Protein AF-A0A8J7SR01-F1 (afdb_monomer_lite)

pLDDT: mean 84.21, std 11.58, range [54.53, 95.0]

Structure (mmCIF, N/CA/C/O backbone):
data_AF-A0A8J7SR01-F1
#
_entry.id   AF-A0A8J7SR01-F1
#
loop_
_atom_site.group_PDB
_atom_site.id
_atom_site.type_symbol
_atom_site.label_atom_id
_atom_site.label_alt_id
_atom_site.label_comp_id
_atom_site.label_asym_id
_atom_site.label_entity_id
_atom_site.label_seq_id
_atom_site.pdbx_PDB_ins_code
_atom_site.Cartn_x
_atom_site.Cartn_y
_atom_site.Cartn_z
_atom_site.occupancy
_atom_site.B_iso_or_equiv
_atom_site.auth_seq_id
_atom_site.auth_comp_id
_atom_site.auth_asym_id
_atom_site.auth_atom_id
_atom_site.pdbx_PDB_model_num
ATOM 1 N N . MET A 1 1 ? -1.568 7.316 3.859 1.00 74.94 1 MET A N 1
ATOM 2 C CA . MET A 1 1 ? -0.564 7.845 2.921 1.00 74.94 1 MET A CA 1
ATOM 3 C C . MET A 1 1 ? 0.204 6.652 2.399 1.00 74.94 1 MET A C 1
ATOM 5 O O . MET A 1 1 ? 0.522 5.782 3.199 1.00 74.94 1 MET A O 1
ATOM 9 N N . VAL A 1 2 ? 0.378 6.547 1.088 1.00 75.38 2 VAL A N 1
ATOM 10 C CA . VAL A 1 2 ? 1.241 5.523 0.490 1.00 75.38 2 VAL A CA 1
ATOM 11 C C . VAL A 1 2 ? 2.523 6.256 0.134 1.00 75.38 2 VAL A C 1
ATOM 13 O O . VAL A 1 2 ? 2.458 7.212 -0.632 1.00 75.38 2 VAL A O 1
ATOM 16 N N . ASP A 1 3 ? 3.621 5.890 0.777 1.00 76.75 3 ASP A N 1
ATOM 17 C CA . ASP A 1 3 ? 4.914 6.558 0.633 1.00 76.75 3 ASP A CA 1
ATOM 18 C C . ASP A 1 3 ? 6.009 5.520 0.871 1.00 76.75 3 ASP A C 1
ATOM 20 O O . ASP A 1 3 ? 5.835 4.624 1.695 1.00 76.75 3 ASP A O 1
ATOM 24 N N . ASP A 1 4 ? 7.112 5.629 0.150 1.00 70.31 4 ASP A N 1
ATOM 25 C CA . ASP A 1 4 ? 8.250 4.711 0.217 1.00 70.31 4 ASP A CA 1
ATOM 26 C C . ASP A 1 4 ? 9.170 4.998 1.417 1.00 70.31 4 ASP A C 1
ATOM 28 O O . ASP A 1 4 ? 10.007 4.176 1.779 1.00 70.31 4 ASP A O 1
ATOM 32 N N . SER A 1 5 ? 9.002 6.153 2.071 1.00 67.69 5 SER A N 1
ATOM 33 C CA . SER A 1 5 ? 9.943 6.649 3.074 1.00 67.69 5 SER A CA 1
ATOM 34 C C . SER A 1 5 ? 9.323 6.752 4.477 1.00 67.69 5 SER A C 1
ATOM 36 O O . SER A 1 5 ? 8.426 7.575 4.704 1.00 67.69 5 SER A O 1
ATOM 38 N N . PRO A 1 6 ? 9.847 6.019 5.482 1.00 65.00 6 PRO A N 1
ATOM 39 C CA . PRO A 1 6 ? 9.421 6.136 6.882 1.00 65.00 6 PRO A CA 1
ATOM 40 C C . PRO A 1 6 ? 9.555 7.563 7.431 1.00 65.00 6 PRO A C 1
ATOM 42 O O . PRO A 1 6 ? 8.708 8.034 8.192 1.00 65.00 6 PRO A O 1
ATOM 45 N N . GLU A 1 7 ? 10.592 8.275 6.989 1.00 66.12 7 GLU A N 1
ATOM 46 C CA . GLU A 1 7 ? 10.955 9.623 7.434 1.00 66.12 7 GLU A CA 1
ATOM 47 C C . GLU A 1 7 ? 9.896 10.678 7.087 1.00 66.12 7 GLU A C 1
ATOM 49 O O . GLU A 1 7 ? 9.662 11.607 7.860 1.00 66.12 7 GLU A O 1
ATOM 54 N N . LYS A 1 8 ? 9.166 10.496 5.980 1.00 62.50 8 LYS A N 1
ATOM 55 C CA . LYS A 1 8 ? 8.098 11.414 5.550 1.00 62.50 8 LYS A CA 1
ATOM 56 C C . LYS A 1 8 ? 6.801 11.235 6.348 1.00 62.50 8 LYS A C 1
ATOM 58 O O . LYS A 1 8 ? 5.865 12.022 6.208 1.00 62.50 8 LYS A O 1
ATOM 63 N N . THR A 1 9 ? 6.727 10.218 7.212 1.00 60.66 9 THR A N 1
ATOM 64 C CA . THR A 1 9 ? 5.513 9.865 7.966 1.00 60.66 9 THR A CA 1
ATOM 65 C C . THR A 1 9 ? 5.711 9.845 9.482 1.00 60.66 9 THR A C 1
ATOM 67 O O . THR A 1 9 ? 4.866 9.318 10.206 1.00 60.66 9 THR A O 1
ATOM 70 N N . GLN A 1 10 ? 6.771 10.491 9.984 1.00 60.53 10 GLN A N 1
ATOM 71 C CA . GLN A 1 10 ? 7.180 10.464 11.397 1.00 60.53 10 GLN A CA 1
ATOM 72 C C . GLN A 1 10 ? 6.110 10.895 12.419 1.00 60.53 10 GLN A C 1
ATOM 74 O O . GLN A 1 10 ? 6.193 10.546 13.591 1.00 60.53 10 GLN A O 1
ATOM 79 N N . ASN A 1 11 ? 5.072 11.615 11.988 1.00 64.25 11 ASN A N 1
ATOM 80 C CA . ASN A 1 11 ? 3.949 12.025 12.840 1.00 64.25 11 ASN A CA 1
ATOM 81 C C . ASN A 1 11 ? 2.653 11.235 12.562 1.00 64.25 11 ASN A C 1
ATOM 83 O O . ASN A 1 11 ? 1.588 11.583 13.066 1.00 64.25 11 ASN A O 1
ATOM 87 N N . ASN A 1 12 ? 2.706 10.196 11.720 1.00 64.94 12 ASN A N 1
ATOM 88 C CA . ASN A 1 12 ? 1.533 9.471 11.226 1.00 64.94 12 ASN A CA 1
ATOM 89 C C . ASN A 1 12 ? 1.827 8.000 10.854 1.00 64.94 12 ASN A C 1
ATOM 91 O O . ASN A 1 12 ? 1.260 7.472 9.892 1.00 64.94 12 ASN A O 1
ATOM 95 N N . TYR A 1 13 ? 2.681 7.324 11.633 1.00 62.31 13 TYR A N 1
ATOM 96 C CA . TYR A 1 13 ? 3.114 5.939 11.386 1.00 62.31 13 TYR A CA 1
ATOM 97 C C . TYR A 1 13 ? 1.954 4.952 11.183 1.00 62.31 13 TYR A C 1
ATOM 99 O O . TYR A 1 13 ? 2.059 4.012 10.401 1.00 62.31 13 TYR A O 1
ATOM 107 N N . GLY A 1 14 ? 0.822 5.177 11.859 1.00 62.59 14 GLY A N 1
ATOM 108 C CA . GLY A 1 14 ? -0.369 4.332 11.752 1.00 62.59 14 GLY A CA 1
ATOM 109 C C . GLY A 1 14 ? -1.118 4.445 10.421 1.00 62.59 14 GLY A C 1
ATOM 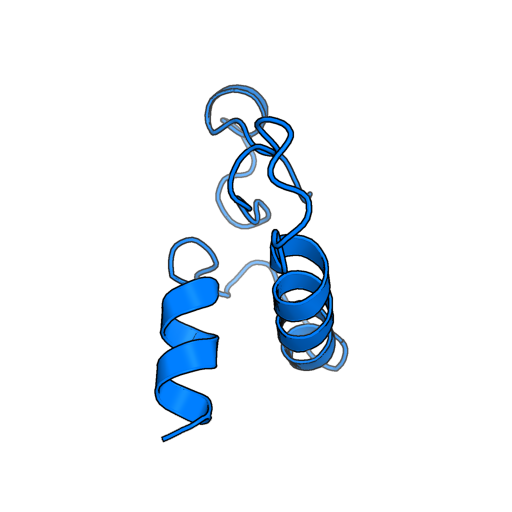110 O O . GLY A 1 14 ? -2.030 3.663 10.185 1.00 62.59 14 GLY A O 1
ATOM 111 N N . ASN A 1 15 ? -0.776 5.384 9.536 1.00 73.56 15 ASN A N 1
ATOM 112 C CA . ASN A 1 15 ? -1.451 5.576 8.245 1.00 73.56 15 ASN A CA 1
ATOM 113 C C . ASN A 1 15 ? -0.555 5.347 7.029 1.00 73.56 15 ASN A C 1
ATOM 115 O O . ASN A 1 15 ? -1.040 5.506 5.904 1.00 73.56 15 ASN A O 1
ATOM 119 N N . ALA A 1 16 ? 0.714 5.019 7.237 1.00 81.94 16 ALA A N 1
ATOM 120 C CA . ALA A 1 16 ? 1.646 4.767 6.156 1.00 81.94 16 ALA A CA 1
ATOM 121 C C . ALA A 1 16 ? 1.542 3.310 5.686 1.00 81.94 16 ALA A C 1
ATOM 123 O O . ALA A 1 16 ? 1.499 2.387 6.500 1.00 81.94 16 ALA A O 1
ATOM 124 N N . ILE A 1 17 ? 1.463 3.122 4.373 1.00 87.38 17 ILE A N 1
ATOM 125 C CA . ILE A 1 17 ? 1.774 1.855 3.709 1.00 87.38 17 ILE A CA 1
ATOM 126 C C . ILE A 1 17 ? 3.078 2.120 2.970 1.00 87.38 17 ILE A C 1
ATOM 128 O O . ILE A 1 17 ? 3.159 3.149 2.295 1.00 87.38 17 ILE A O 1
ATOM 132 N N . TYR A 1 18 ? 4.043 1.214 3.111 1.00 87.44 18 TYR A N 1
ATOM 133 C CA . TYR A 1 18 ? 5.370 1.315 2.508 1.00 87.44 18 TYR A CA 1
ATOM 134 C C . TYR A 1 18 ? 5.521 0.237 1.430 1.00 87.44 18 TYR A C 1
ATOM 136 O O . TYR A 1 18 ? 5.842 -0.906 1.769 1.00 87.44 18 TYR A O 1
ATOM 144 N N . PRO A 1 19 ? 5.190 0.534 0.163 1.00 89.06 19 PRO A N 1
ATOM 145 C CA . PRO A 1 19 ? 5.604 -0.291 -0.959 1.00 89.06 19 PRO A CA 1
ATOM 146 C C . PRO A 1 19 ? 7.106 -0.169 -1.205 1.00 89.06 19 PRO A C 1
ATOM 148 O O . PRO A 1 19 ? 7.719 0.836 -0.843 1.00 89.06 19 PRO A O 1
ATOM 151 N N . ASN A 1 20 ? 7.675 -1.184 -1.840 1.00 88.88 20 ASN A N 1
ATOM 152 C CA . ASN A 1 20 ? 9.048 -1.158 -2.318 1.00 88.88 20 ASN A CA 1
ATOM 153 C C . ASN A 1 20 ? 9.237 -0.085 -3.401 1.00 88.88 20 ASN A C 1
ATOM 155 O O . ASN A 1 20 ? 8.324 0.220 -4.172 1.00 88.88 20 ASN A O 1
ATOM 159 N N . GLU A 1 21 ? 10.441 0.482 -3.457 1.00 89.31 21 GLU A N 1
ATOM 160 C CA . GLU A 1 21 ? 10.827 1.438 -4.492 1.00 89.31 21 GLU A CA 1
ATOM 161 C C . GLU A 1 21 ? 10.885 0.763 -5.868 1.00 89.31 21 GLU A C 1
ATOM 163 O O . GLU A 1 21 ? 11.405 -0.345 -6.023 1.00 89.31 21 GLU A O 1
ATOM 168 N N . PHE A 1 22 ? 10.409 1.469 -6.894 1.00 89.31 22 PHE A N 1
ATOM 169 C CA . PHE A 1 22 ? 10.551 1.026 -8.273 1.00 89.31 22 PHE A CA 1
ATOM 170 C C . PHE A 1 22 ? 11.949 1.350 -8.816 1.00 89.31 22 PHE A C 1
ATOM 172 O O . PHE A 1 22 ? 12.235 2.482 -9.201 1.00 89.31 22 PHE A O 1
ATOM 179 N N . ILE A 1 23 ? 12.802 0.332 -8.925 1.00 92.88 23 ILE A N 1
ATOM 180 C CA . ILE A 1 23 ? 14.193 0.466 -9.400 1.00 92.88 23 ILE A CA 1
ATOM 181 C C . ILE A 1 23 ? 14.367 0.229 -10.915 1.00 92.88 23 ILE A C 1
ATOM 183 O O . ILE A 1 23 ? 15.471 -0.041 -11.383 1.00 92.88 23 ILE A O 1
ATOM 187 N N . GLY A 1 24 ? 13.283 0.296 -11.700 1.00 92.69 24 GLY A N 1
ATOM 188 C CA . GLY A 1 24 ? 13.311 0.053 -13.151 1.00 92.69 24 GLY A CA 1
ATOM 189 C C . GLY A 1 24 ? 13.085 -1.403 -13.576 1.00 92.69 24 GLY A C 1
ATOM 190 O O . GLY A 1 24 ? 13.287 -1.732 -14.745 1.00 92.69 24 GLY A O 1
ATOM 191 N N . ASN A 1 25 ? 12.660 -2.279 -12.661 1.00 94.38 25 ASN A N 1
ATOM 192 C CA . ASN A 1 25 ? 12.315 -3.663 -12.985 1.00 94.38 25 ASN A CA 1
ATOM 193 C C . ASN A 1 25 ? 10.966 -3.739 -13.723 1.00 94.38 25 ASN A C 1
ATOM 195 O O . ASN A 1 25 ? 9.925 -3.506 -13.126 1.00 94.38 25 ASN A O 1
ATOM 199 N N . LEU A 1 26 ? 10.954 -4.114 -15.003 1.00 92.94 26 LEU A N 1
ATOM 200 C CA . LEU A 1 26 ? 9.711 -4.219 -15.785 1.00 92.94 26 LEU A CA 1
ATOM 201 C C . LEU A 1 26 ? 8.783 -5.360 -15.338 1.00 92.94 26 LEU A C 1
ATOM 203 O O . LEU A 1 26 ? 7.612 -5.362 -15.710 1.00 92.94 26 LEU A O 1
ATOM 207 N N . GLU A 1 27 ? 9.293 -6.309 -14.557 1.00 94.31 27 GLU A N 1
ATOM 208 C CA . GLU A 1 27 ? 8.511 -7.397 -13.962 1.00 94.31 27 GLU A CA 1
ATOM 209 C C . GLU A 1 27 ? 7.958 -7.032 -12.574 1.00 94.31 27 GLU A C 1
ATOM 211 O O . GLU A 1 27 ? 7.372 -7.879 -11.904 1.00 94.31 27 GLU A O 1
ATOM 216 N N . ASP A 1 28 ? 8.142 -5.785 -12.125 1.00 92.00 28 ASP A N 1
ATOM 217 C CA . ASP A 1 28 ? 7.607 -5.308 -10.853 1.00 92.00 28 ASP A CA 1
ATOM 218 C C . ASP A 1 28 ? 6.073 -5.384 -10.819 1.00 92.00 28 ASP A C 1
ATOM 220 O O . ASP A 1 28 ? 5.369 -4.891 -11.707 1.00 92.00 28 ASP A O 1
ATOM 224 N N . ASP A 1 29 ? 5.551 -6.000 -9.760 1.00 93.94 29 ASP A N 1
ATOM 225 C CA . ASP A 1 29 ? 4.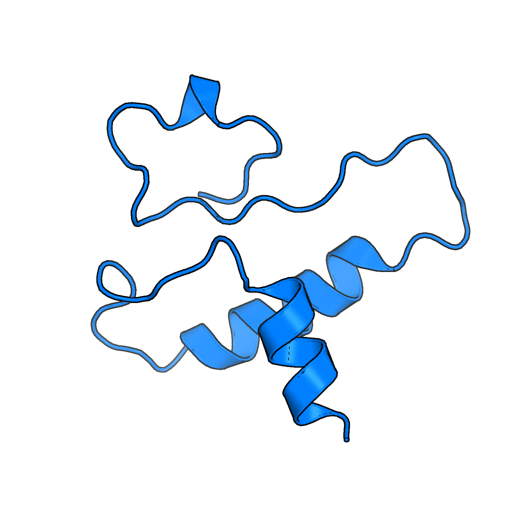121 -6.174 -9.530 1.00 93.94 29 ASP A CA 1
ATOM 226 C C . ASP A 1 29 ? 3.612 -5.408 -8.300 1.00 93.94 29 ASP A C 1
ATOM 228 O O . ASP A 1 29 ? 2.462 -5.586 -7.882 1.00 93.94 29 ASP A O 1
ATOM 232 N N . GLU A 1 30 ? 4.421 -4.519 -7.725 1.00 93.00 30 GLU A N 1
ATOM 233 C CA . GLU A 1 30 ? 4.196 -3.939 -6.402 1.00 93.00 30 GLU A CA 1
ATOM 234 C C . GLU A 1 30 ? 2.859 -3.189 -6.326 1.00 93.00 30 GLU A C 1
ATOM 236 O O . GLU A 1 30 ? 2.071 -3.364 -5.390 1.00 93.00 30 GLU A O 1
ATOM 241 N N . LEU A 1 31 ? 2.526 -2.425 -7.370 1.00 93.00 31 LEU A N 1
ATOM 242 C CA . LEU A 1 31 ? 1.252 -1.708 -7.461 1.00 93.00 31 LEU A CA 1
ATOM 243 C C . LEU A 1 31 ? 0.039 -2.644 -7.582 1.00 93.00 31 LEU A C 1
ATOM 245 O O . LEU A 1 31 ? -1.050 -2.310 -7.100 1.00 93.00 31 LEU A O 1
ATOM 249 N N . LEU A 1 32 ? 0.200 -3.825 -8.187 1.00 94.19 32 LEU A N 1
ATOM 250 C CA . LEU A 1 32 ? -0.869 -4.823 -8.278 1.00 94.19 32 LEU A CA 1
ATOM 251 C C . LEU A 1 32 ? -1.176 -5.413 -6.900 1.00 94.19 32 LEU A C 1
ATOM 253 O O . LEU A 1 32 ? -2.347 -5.582 -6.544 1.00 94.19 32 LEU A O 1
ATOM 257 N N . TYR A 1 33 ? -0.146 -5.690 -6.101 1.00 94.25 33 TYR A N 1
ATOM 258 C CA . TYR A 1 33 ? -0.325 -6.121 -4.716 1.00 94.25 33 TYR A CA 1
ATOM 259 C C . TYR A 1 33 ? -0.903 -4.999 -3.866 1.00 94.25 33 TYR A C 1
ATOM 261 O O . TYR A 1 33 ? -1.860 -5.230 -3.124 1.00 94.25 33 TYR A O 1
ATOM 269 N N . LEU A 1 34 ? -0.415 -3.769 -4.021 1.00 94.38 34 LEU A N 1
ATOM 270 C CA . LEU A 1 34 ? -0.955 -2.620 -3.305 1.00 94.38 34 LEU A CA 1
ATOM 271 C C . LEU A 1 34 ? -2.458 -2.457 -3.570 1.00 94.38 34 LEU A C 1
ATOM 273 O O . LEU A 1 34 ? -3.236 -2.291 -2.630 1.00 94.38 34 LEU A O 1
ATOM 277 N N . LEU A 1 35 ? -2.901 -2.595 -4.824 1.00 94.94 35 LEU A N 1
ATOM 278 C CA . LEU A 1 35 ? -4.323 -2.580 -5.173 1.00 94.94 35 LEU A CA 1
ATOM 279 C C . LEU A 1 35 ? -5.113 -3.667 -4.428 1.00 94.94 35 LEU A C 1
ATOM 281 O O . LEU A 1 35 ? -6.192 -3.389 -3.893 1.00 94.94 35 LEU A O 1
ATOM 285 N N . LYS A 1 36 ? -4.601 -4.905 -4.385 1.00 95.00 36 LYS A N 1
ATOM 286 C CA . LYS A 1 36 ? -5.238 -6.010 -3.646 1.00 95.00 36 LYS A CA 1
ATOM 287 C C . LYS A 1 36 ? -5.346 -5.680 -2.158 1.00 95.00 36 LYS A C 1
ATOM 289 O O . LYS A 1 36 ? -6.410 -5.877 -1.574 1.00 95.00 36 LYS A O 1
ATOM 294 N N . TYR A 1 37 ? -4.296 -5.119 -1.565 1.00 94.06 37 TYR A N 1
ATOM 295 C CA . TYR A 1 37 ? -4.279 -4.751 -0.154 1.00 94.06 37 TYR A CA 1
ATOM 296 C C . TYR A 1 37 ? -5.271 -3.630 0.158 1.00 94.06 37 TYR A C 1
ATOM 298 O O . TYR A 1 37 ? -6.088 -3.768 1.069 1.00 94.06 37 TYR A O 1
ATOM 306 N N . LEU A 1 38 ? -5.285 -2.559 -0.639 1.00 93.69 38 LEU A N 1
ATOM 307 C CA . LEU A 1 38 ? -6.214 -1.438 -0.472 1.00 93.69 38 LEU A CA 1
ATOM 308 C C . LEU A 1 38 ? -7.679 -1.889 -0.548 1.00 93.69 38 LEU A C 1
ATOM 310 O O . LEU A 1 38 ? -8.513 -1.411 0.224 1.00 93.69 38 LEU A O 1
ATOM 314 N N . LYS A 1 39 ? -7.998 -2.876 -1.396 1.00 94.88 39 LYS A N 1
ATOM 315 C CA . LYS A 1 39 ? -9.339 -3.484 -1.436 1.00 94.88 39 LYS A CA 1
ATOM 316 C C . LYS A 1 39 ? -9.738 -4.158 -0.120 1.00 94.88 39 LYS A C 1
ATOM 318 O O . LYS A 1 39 ? -10.925 -4.194 0.177 1.00 94.88 39 LYS A O 1
ATOM 323 N N . THR A 1 40 ? -8.794 -4.646 0.687 1.00 93.12 40 THR A N 1
ATOM 324 C CA . THR A 1 40 ? -9.092 -5.215 2.019 1.00 93.12 40 THR A CA 1
ATOM 325 C C . THR A 1 40 ? -9.434 -4.149 3.064 1.00 93.12 40 THR A C 1
ATOM 327 O O . THR A 1 40 ? -10.095 -4.443 4.063 1.00 93.12 40 THR A O 1
ATOM 330 N N . LEU A 1 41 ? -9.002 -2.907 2.825 1.00 92.31 41 LEU A N 1
ATOM 331 C CA . LEU A 1 41 ? -9.211 -1.769 3.716 1.00 92.31 41 LEU A CA 1
ATOM 332 C C . LEU A 1 41 ? -10.463 -0.960 3.362 1.00 92.31 41 LEU A C 1
ATOM 334 O O . LEU A 1 41 ? -10.970 -0.250 4.226 1.00 92.31 41 LEU A O 1
ATOM 338 N N . LYS A 1 42 ? -10.962 -1.063 2.121 1.00 93.38 42 LYS A N 1
ATOM 339 C CA . LYS A 1 42 ? -11.999 -0.175 1.563 1.00 93.38 42 LYS A CA 1
ATOM 340 C C . LYS A 1 42 ? -13.282 -0.091 2.408 1.00 93.38 42 LYS A C 1
ATOM 342 O O . LYS A 1 42 ? -13.884 0.971 2.482 1.00 93.38 42 LYS A O 1
ATOM 347 N N . ASP A 1 43 ? -13.665 -1.191 3.059 1.00 93.19 43 ASP A N 1
ATOM 348 C CA . ASP A 1 43 ? -14.906 -1.297 3.841 1.00 93.19 43 ASP A CA 1
ATOM 349 C C . ASP A 1 43 ? -14.668 -1.098 5.354 1.00 93.19 43 ASP A C 1
ATOM 351 O O . ASP A 1 43 ? -15.558 -1.323 6.174 1.00 93.19 43 ASP A O 1
ATOM 355 N N . LYS A 1 44 ? -13.449 -0.725 5.769 1.00 91.69 44 LYS A N 1
ATOM 356 C CA . LYS A 1 44 ? -13.098 -0.538 7.183 1.00 91.69 44 LYS A CA 1
ATOM 357 C C . LYS A 1 44 ? -13.394 0.893 7.625 1.00 91.69 44 LYS A C 1
ATOM 359 O O . LYS A 1 44 ? -12.757 1.837 7.172 1.00 91.69 44 LYS A O 1
ATOM 364 N N . THR A 1 45 ? -14.279 1.041 8.609 1.00 90.50 45 THR A N 1
ATOM 365 C CA . THR A 1 45 ? -14.663 2.342 9.186 1.00 90.50 45 THR A CA 1
ATOM 366 C C . THR A 1 45 ? -13.499 3.079 9.853 1.00 90.50 45 THR A C 1
ATOM 368 O O . THR A 1 45 ? -13.467 4.306 9.875 1.00 90.50 45 THR A O 1
ATOM 371 N N . ASN A 1 46 ? -12.524 2.347 10.400 1.00 88.06 46 ASN A N 1
ATOM 372 C CA . ASN A 1 46 ? -11.331 2.927 11.007 1.00 88.06 46 ASN A CA 1
ATOM 373 C C . ASN A 1 46 ? -10.074 2.174 10.569 1.00 88.06 46 ASN A C 1
ATOM 375 O O . ASN A 1 46 ? -9.724 1.132 11.121 1.00 88.06 46 ASN A O 1
ATOM 379 N N . VAL A 1 47 ? -9.365 2.740 9.596 1.00 87.88 47 VAL A N 1
ATOM 380 C CA . VAL A 1 47 ? -8.105 2.176 9.103 1.00 87.88 47 VAL A CA 1
ATOM 381 C C . VAL A 1 47 ? -6.897 2.544 9.966 1.00 87.88 47 VAL A C 1
ATOM 383 O O . VAL A 1 47 ? -5.865 1.896 9.830 1.00 87.88 47 VAL A O 1
ATOM 386 N N . ARG A 1 48 ? -6.984 3.526 10.879 1.00 84.19 48 ARG A N 1
ATOM 387 C CA . ARG A 1 48 ? -5.835 3.974 11.699 1.00 84.19 48 ARG A CA 1
ATOM 388 C C . ARG A 1 48 ? -5.310 2.892 12.642 1.00 84.19 48 ARG A C 1
ATOM 390 O O . ARG A 1 48 ? -4.115 2.852 12.899 1.00 84.19 48 ARG A O 1
ATOM 397 N N . GLY A 1 49 ? -6.191 2.020 13.134 1.00 84.81 49 GLY A N 1
ATOM 398 C CA . GLY A 1 49 ? -5.831 0.935 14.055 1.00 84.81 49 GLY A CA 1
ATOM 399 C C . GLY A 1 49 ? -5.216 -0.297 13.386 1.00 84.81 49 GLY A C 1
ATOM 400 O O . GLY A 1 49 ? -4.870 -1.249 14.074 1.00 84.81 49 GLY A O 1
ATOM 401 N N . ILE A 1 50 ? -5.111 -0.310 12.056 1.00 88.31 50 ILE A N 1
ATOM 402 C CA . ILE A 1 50 ? -4.601 -1.459 11.303 1.00 88.31 50 ILE A CA 1
ATOM 403 C C . ILE A 1 50 ? -3.077 -1.355 11.194 1.00 88.31 50 ILE A C 1
ATOM 405 O O . ILE A 1 50 ? -2.565 -0.333 10.732 1.00 88.31 50 ILE A O 1
ATOM 409 N N . GLU A 1 51 ? -2.361 -2.412 11.573 1.00 88.31 51 GLU A N 1
ATOM 410 C CA . GLU A 1 51 ? -0.932 -2.582 11.285 1.00 88.31 51 GLU A CA 1
ATOM 411 C C . GLU A 1 51 ? -0.748 -2.728 9.762 1.00 88.31 51 GLU A C 1
ATOM 413 O O . GLU A 1 51 ? -1.395 -3.573 9.148 1.00 88.31 51 GLU A O 1
ATOM 418 N N . LYS A 1 52 ? 0.069 -1.865 9.137 1.00 88.44 52 LYS A N 1
ATOM 419 C CA . LYS A 1 52 ? 0.285 -1.840 7.675 1.00 88.44 52 LYS A CA 1
ATOM 420 C C . LYS A 1 52 ? 1.731 -2.100 7.240 1.00 88.44 52 LYS A C 1
ATOM 422 O O . LYS A 1 52 ? 1.98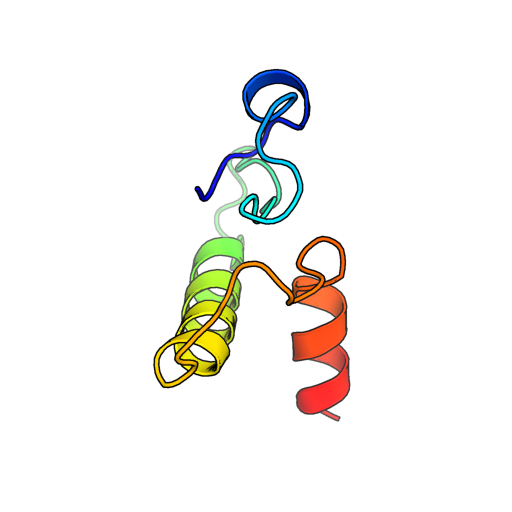3 -2.115 6.043 1.00 88.44 52 LYS A O 1
ATOM 427 N N . ARG A 1 53 ? 2.687 -2.278 8.156 1.00 87.12 53 ARG A N 1
ATOM 428 C CA . ARG A 1 53 ? 4.090 -2.565 7.799 1.00 87.12 53 ARG A CA 1
ATOM 429 C C . ARG A 1 53 ? 4.234 -3.990 7.267 1.00 87.12 53 ARG A C 1
ATOM 431 O O . ARG A 1 53 ? 5.048 -4.215 6.385 1.00 87.12 53 ARG A O 1
ATOM 438 N N . GLY A 1 54 ? 3.392 -4.918 7.726 1.00 88.50 54 GLY A N 1
ATOM 439 C CA . GLY A 1 54 ? 3.328 -6.296 7.219 1.00 88.50 54 GLY A CA 1
ATOM 440 C C . GLY A 1 54 ? 2.374 -6.513 6.038 1.00 88.50 54 GLY A C 1
ATOM 441 O O . GLY A 1 54 ? 1.930 -7.638 5.823 1.00 88.50 54 GLY A O 1
ATO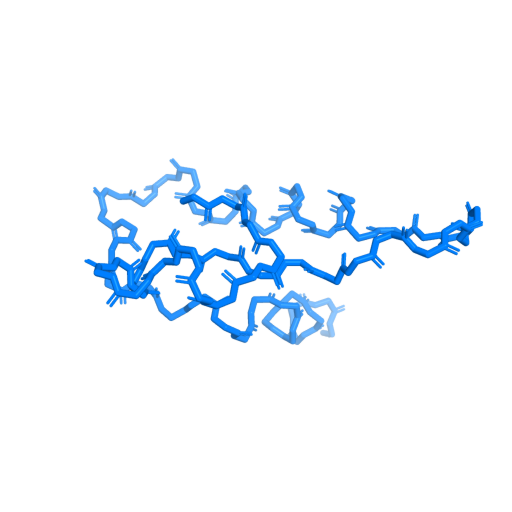M 442 N N . TRP A 1 55 ? 1.987 -5.463 5.306 1.00 92.75 55 TRP A N 1
ATOM 443 C CA . TRP A 1 55 ? 0.901 -5.532 4.319 1.00 92.75 55 TRP A CA 1
ATOM 444 C C . TRP A 1 55 ? 1.143 -6.542 3.181 1.00 92.75 55 TRP A C 1
ATOM 446 O O . TRP A 1 55 ? 0.195 -7.204 2.754 1.00 92.75 55 TRP A O 1
ATOM 456 N N . ARG A 1 56 ? 2.396 -6.686 2.719 1.00 91.94 56 ARG A N 1
ATOM 457 C CA . ARG A 1 56 ? 2.789 -7.634 1.663 1.00 91.94 56 ARG A CA 1
ATOM 458 C C . ARG A 1 56 ? 2.680 -9.076 2.159 1.00 91.94 56 ARG A C 1
ATOM 460 O O . ARG A 1 56 ? 1.920 -9.854 1.590 1.00 91.94 56 ARG A O 1
ATOM 467 N N . SER A 1 57 ? 3.310 -9.389 3.292 1.00 91.88 57 SER A N 1
ATOM 468 C CA . SER A 1 57 ? 3.239 -10.719 3.914 1.00 91.88 57 SER A CA 1
ATOM 469 C C . SER A 1 57 ? 1.807 -11.116 4.288 1.00 91.88 57 SER A C 1
ATOM 471 O O . SER A 1 57 ? 1.435 -12.278 4.175 1.00 91.88 57 SER A O 1
ATOM 473 N N . PHE A 1 58 ? 0.968 -10.155 4.690 1.00 91.38 58 PHE A N 1
ATOM 474 C CA . PHE A 1 58 ? -0.457 -10.392 4.932 1.00 91.38 58 PHE A CA 1
ATOM 475 C C . PHE A 1 58 ? -1.210 -10.841 3.672 1.00 91.38 58 PHE A C 1
ATOM 477 O O . PHE A 1 58 ? -2.119 -11.666 3.771 1.00 91.38 58 PHE A O 1
ATOM 484 N N . LEU A 1 59 ? -0.883 -10.282 2.502 1.00 91.50 59 LEU A N 1
ATOM 485 C CA . LEU A 1 59 ? -1.476 -10.727 1.242 1.00 91.50 59 LEU A CA 1
ATOM 486 C C . LEU A 1 59 ? -0.959 -12.101 0.828 1.00 91.50 59 LEU A C 1
ATOM 488 O O . LEU A 1 59 ? -1.761 -12.919 0.393 1.00 91.50 59 LEU A O 1
ATOM 492 N N . GLU A 1 60 ? 0.340 -12.348 0.973 1.00 88.12 60 GLU A N 1
ATOM 493 C CA . GLU A 1 60 ? 0.961 -13.634 0.638 1.00 88.12 60 GLU A CA 1
ATOM 494 C C . GLU A 1 60 ? 0.355 -14.767 1.475 1.00 88.12 60 GLU A C 1
ATOM 496 O O . GLU A 1 60 ? -0.162 -15.723 0.912 1.00 88.12 60 GLU A O 1
ATOM 501 N N . ALA A 1 61 ? 0.228 -14.580 2.792 1.00 87.88 61 ALA A N 1
ATOM 502 C CA . ALA A 1 61 ? -0.407 -15.549 3.691 1.00 87.88 61 ALA A CA 1
ATOM 503 C C . ALA A 1 61 ? -1.917 -15.769 3.446 1.00 87.88 61 ALA A C 1
ATOM 505 O O . ALA A 1 61 ? -2.518 -16.641 4.065 1.00 87.88 61 ALA A O 1
ATOM 506 N N . LYS A 1 62 ? -2.565 -14.944 2.613 1.00 78.88 62 LYS A N 1
ATOM 507 C CA . LYS A 1 62 ? -3.970 -15.113 2.198 1.00 78.88 62 LYS A CA 1
ATOM 508 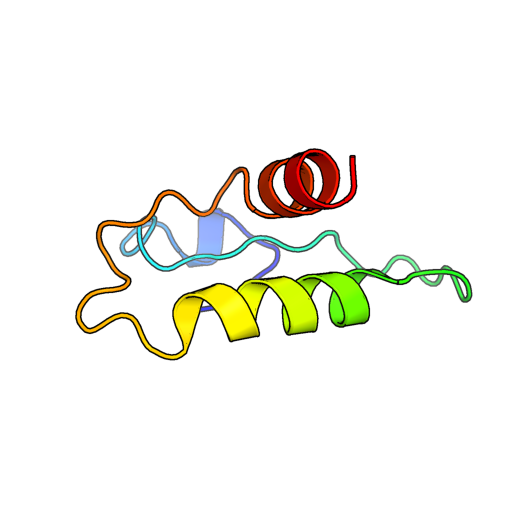C C . LYS A 1 62 ? -4.129 -15.793 0.839 1.00 78.88 62 LYS A C 1
ATOM 510 O O . LYS A 1 62 ? -5.267 -16.051 0.443 1.00 78.88 62 LYS A O 1
ATOM 515 N N . LEU A 1 63 ? -3.039 -15.949 0.093 1.00 65.69 63 LEU A N 1
ATOM 516 C CA . LEU A 1 63 ? -3.019 -16.617 -1.208 1.00 65.69 63 LEU A CA 1
ATOM 517 C C . LEU A 1 63 ? -2.695 -18.116 -1.084 1.00 65.69 63 LEU A C 1
ATOM 519 O O . LEU A 1 63 ? -2.955 -18.839 -2.044 1.00 65.69 63 LEU A O 1
ATOM 523 N N . ASP A 1 64 ? -2.193 -18.544 0.080 1.00 54.53 64 ASP A N 1
ATOM 524 C CA . ASP A 1 64 ? -2.066 -19.942 0.526 1.00 54.53 64 ASP A CA 1
ATOM 525 C C . ASP A 1 64 ? -3.381 -20.482 1.125 1.00 54.53 64 ASP A C 1
ATOM 527 O O . ASP A 1 64 ? -3.665 -21.689 0.939 1.00 54.53 64 ASP A O 1
#

Foldseek 3Di:
DEDQDPVVQVPQQLPYAHFHDDPPDPPDCRVVLVVVLVVVCVPPPDSSPDDRPCSNVVVVVVVD

Radius of gyration: 12.36 Å; chains: 1; bounding box: 29×32×30 Å

Sequence (64 aa):
MVDDSPEKTQNNYGNAIYPNEFIGNLEDDELLYLLKYLKTLKDKTNVRGIEKRGWRSFLEAKLD

Secondary structure (DSSP, 8-state):
-B-S-GGGGTT-GGG-B-PPP--S-TT--HHHHHHHHHHHHTT-S--TTS--TTHHHH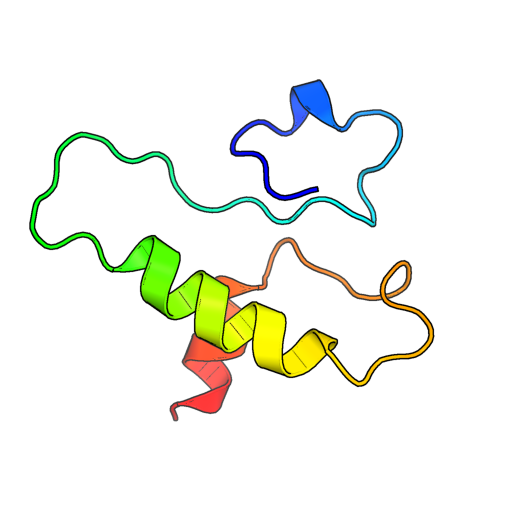HHTTT-